Protein AF-A0A0J6T6I9-F1 (afdb_monomer_lite)

Structure (mmCIF, N/CA/C/O backbone):
data_AF-A0A0J6T6I9-F1
#
_entry.id   AF-A0A0J6T6I9-F1
#
loop_
_atom_site.group_PDB
_atom_site.id
_atom_site.type_symbol
_atom_site.label_atom_id
_atom_site.label_alt_id
_atom_site.label_comp_id
_atom_site.label_asym_id
_atom_site.label_entity_id
_atom_site.label_seq_id
_atom_site.pdbx_PDB_ins_code
_atom_site.Cartn_x
_atom_site.Cartn_y
_atom_site.Cartn_z
_atom_site.occupancy
_atom_site.B_iso_or_equiv
_atom_site.auth_seq_id
_atom_site.auth_comp_id
_atom_site.auth_asym_id
_atom_site.auth_atom_id
_atom_site.pdbx_PDB_model_num
ATOM 1 N N . MET A 1 1 ? -6.138 -12.580 2.656 1.00 71.88 1 MET A N 1
ATOM 2 C CA . MET A 1 1 ? -5.239 -11.755 1.823 1.00 71.88 1 MET A CA 1
ATOM 3 C C . MET A 1 1 ? -5.939 -10.487 1.369 1.00 71.88 1 MET A C 1
ATOM 5 O O . MET A 1 1 ? -7.051 -10.580 0.861 1.00 71.88 1 MET A O 1
ATOM 9 N N . MET A 1 2 ? -5.323 -9.320 1.578 1.00 85.38 2 MET A N 1
ATOM 10 C CA . MET A 1 2 ? -5.943 -8.001 1.372 1.00 85.38 2 MET A CA 1
ATOM 11 C C . MET A 1 2 ? -5.326 -7.277 0.167 1.00 85.38 2 MET A C 1
ATOM 13 O O . MET A 1 2 ? -4.119 -7.368 -0.055 1.00 85.38 2 MET A O 1
ATOM 17 N N . ARG A 1 3 ? -6.147 -6.572 -0.620 1.00 88.75 3 ARG A N 1
ATOM 18 C CA . ARG A 1 3 ? -5.692 -5.651 -1.675 1.00 88.75 3 ARG A CA 1
ATOM 19 C C . ARG A 1 3 ? -5.837 -4.221 -1.179 1.00 88.75 3 ARG A C 1
ATOM 21 O O . ARG A 1 3 ? -6.851 -3.912 -0.558 1.00 88.75 3 ARG A O 1
ATOM 28 N N . VAL A 1 4 ? -4.846 -3.382 -1.452 1.00 91.38 4 VAL A N 1
ATOM 29 C CA . VAL A 1 4 ? -4.818 -1.991 -0.992 1.00 91.38 4 VAL A CA 1
ATOM 30 C C . VAL A 1 4 ? -4.370 -1.093 -2.134 1.00 91.38 4 VAL A C 1
ATOM 32 O O . VAL A 1 4 ? -3.409 -1.420 -2.829 1.00 91.38 4 VAL A O 1
ATOM 35 N N . VAL A 1 5 ? -5.086 0.011 -2.328 1.00 94.31 5 VAL A N 1
ATOM 36 C CA . VAL A 1 5 ? -4.693 1.084 -3.246 1.00 94.31 5 VAL A CA 1
ATOM 37 C C . VAL A 1 5 ? -3.717 1.994 -2.508 1.00 94.31 5 VAL A C 1
ATOM 39 O O . VAL A 1 5 ? -4.007 2.408 -1.386 1.00 94.31 5 VAL A O 1
ATOM 42 N N . ILE A 1 6 ? -2.574 2.267 -3.125 1.00 95.56 6 ILE A N 1
ATOM 43 C CA . ILE A 1 6 ? -1.607 3.259 -2.663 1.00 95.56 6 ILE A CA 1
ATOM 44 C C . ILE A 1 6 ? -1.974 4.585 -3.313 1.00 95.56 6 ILE A C 1
ATOM 46 O O . ILE A 1 6 ? -2.105 4.645 -4.535 1.00 95.56 6 ILE A O 1
ATOM 50 N N . TYR A 1 7 ? -2.117 5.618 -2.496 1.00 96.88 7 TYR A N 1
ATOM 51 C CA . TYR A 1 7 ? -2.347 6.986 -2.940 1.00 96.88 7 TYR A CA 1
ATOM 52 C C . TYR A 1 7 ? -1.106 7.840 -2.702 1.00 96.88 7 TYR A C 1
ATOM 54 O O . TYR A 1 7 ? -0.326 7.570 -1.778 1.00 96.88 7 TYR A O 1
ATOM 62 N N . ASP A 1 8 ? -0.942 8.877 -3.509 1.00 96.56 8 ASP A N 1
ATOM 63 C CA . ASP A 1 8 ? -0.009 9.945 -3.190 1.00 96.56 8 ASP A CA 1
ATOM 64 C C . ASP A 1 8 ? -0.501 10.706 -1.948 1.00 96.56 8 ASP A C 1
ATOM 66 O O . ASP A 1 8 ? -1.703 10.872 -1.722 1.00 96.56 8 ASP A O 1
ATOM 70 N N . ALA A 1 9 ? 0.424 11.081 -1.069 1.00 96.62 9 ALA A N 1
ATOM 71 C CA . ALA A 1 9 ? 0.097 11.732 0.192 1.00 96.62 9 ALA A CA 1
ATOM 72 C C . ALA A 1 9 ? -0.236 13.228 0.049 1.00 96.62 9 ALA A C 1
ATOM 74 O O . ALA A 1 9 ? -0.756 13.801 1.009 1.00 96.62 9 ALA A O 1
ATOM 75 N N . GLU A 1 10 ? 0.097 13.864 -1.077 1.00 95.31 10 GLU A N 1
ATOM 76 C CA . GLU A 1 10 ? -0.096 15.297 -1.310 1.00 95.31 10 GLU A CA 1
ATOM 77 C C . GLU A 1 10 ? -1.424 15.593 -2.014 1.00 95.31 10 GLU A C 1
ATOM 79 O O . GLU A 1 10 ? -2.193 16.427 -1.530 1.00 95.31 10 GLU A O 1
ATOM 84 N N . ASP A 1 11 ? -1.725 14.892 -3.109 1.00 95.81 11 ASP A N 1
ATOM 85 C CA . ASP A 1 11 ? -2.909 15.144 -3.947 1.00 95.81 11 ASP A CA 1
ATOM 86 C C . ASP A 1 11 ? -3.978 14.037 -3.891 1.00 95.81 11 ASP A C 1
ATOM 88 O O . ASP A 1 11 ? -5.086 14.219 -4.400 1.00 95.81 11 ASP A O 1
ATOM 92 N N . MET A 1 12 ? -3.692 12.926 -3.198 1.00 95.31 12 MET A N 1
ATOM 93 C CA . MET A 1 12 ? -4.564 11.752 -3.091 1.00 95.31 12 MET A CA 1
ATOM 94 C C . MET A 1 12 ? -4.856 11.068 -4.436 1.00 95.31 12 MET A C 1
ATOM 96 O O . MET A 1 12 ? -5.840 10.325 -4.546 1.00 95.31 12 MET A O 1
ATOM 100 N N . GLU A 1 13 ? -4.009 11.259 -5.449 1.00 94.06 13 GLU A N 1
ATOM 101 C CA . GLU A 1 13 ? -4.107 10.510 -6.694 1.00 94.06 13 GLU A CA 1
ATOM 102 C C . GLU A 1 13 ? -3.740 9.028 -6.476 1.00 94.06 13 GLU A C 1
ATOM 104 O O . GLU A 1 13 ? -2.813 8.696 -5.728 1.00 94.06 13 GLU A O 1
ATOM 109 N N . PRO A 1 14 ? -4.480 8.081 -7.085 1.00 94.06 14 PRO A N 1
ATOM 110 C CA . PRO A 1 14 ? -4.176 6.662 -6.964 1.00 94.06 14 PRO A CA 1
ATOM 111 C C . PRO A 1 14 ? -2.931 6.298 -7.786 1.00 94.06 14 PRO A C 1
ATOM 113 O O . PRO A 1 14 ? -2.913 6.448 -9.004 1.00 94.06 14 PRO A O 1
ATOM 116 N N . ILE A 1 15 ? -1.926 5.722 -7.129 1.00 92.88 15 ILE A N 1
ATOM 117 C CA . ILE A 1 15 ? -0.647 5.345 -7.747 1.00 92.88 15 ILE A CA 1
ATOM 118 C C . ILE A 1 15 ? -0.703 3.913 -8.284 1.00 92.88 15 ILE A C 1
ATOM 120 O O . ILE A 1 15 ? -0.477 3.650 -9.462 1.00 92.88 15 ILE A O 1
ATOM 124 N N . THR A 1 16 ? -0.971 2.944 -7.405 1.00 91.31 16 THR A N 1
ATOM 125 C CA . THR A 1 16 ? -0.985 1.518 -7.761 1.00 91.31 16 THR A CA 1
ATOM 126 C C . THR A 1 16 ? -1.762 0.698 -6.738 1.00 91.31 16 THR A C 1
ATOM 128 O O . THR A 1 16 ? -2.167 1.190 -5.686 1.00 91.31 16 THR A O 1
ATOM 131 N N . VAL A 1 17 ? -1.975 -0.582 -7.032 1.00 91.44 17 VAL A N 1
ATOM 132 C CA . VAL A 1 17 ? -2.632 -1.529 -6.130 1.00 91.44 17 VAL A CA 1
ATOM 133 C C . VAL A 1 17 ? -1.666 -2.637 -5.767 1.00 91.44 17 VAL A C 1
ATOM 135 O O . VAL A 1 17 ? -1.093 -3.286 -6.641 1.00 91.44 17 VAL A O 1
ATOM 138 N N . ILE A 1 18 ? -1.536 -2.906 -4.471 1.00 91.31 18 ILE A N 1
ATOM 139 C CA . ILE A 1 18 ? -0.689 -3.979 -3.955 1.00 91.31 18 ILE A CA 1
ATOM 140 C C . ILE A 1 18 ? -1.504 -5.076 -3.281 1.00 91.31 18 ILE A C 1
ATOM 142 O O . ILE A 1 18 ? -2.603 -4.864 -2.760 1.00 91.31 18 ILE A O 1
ATOM 146 N N . ARG A 1 19 ? -0.930 -6.281 -3.268 1.00 89.88 19 ARG A N 1
ATOM 147 C CA . ARG A 1 19 ? -1.383 -7.382 -2.414 1.00 89.88 19 ARG A CA 1
ATOM 148 C C . ARG A 1 19 ? -0.578 -7.348 -1.128 1.00 89.88 19 ARG A C 1
ATOM 150 O O . ARG A 1 19 ? 0.633 -7.530 -1.180 1.00 89.88 19 ARG A O 1
ATOM 157 N N . LEU A 1 20 ? -1.249 -7.219 0.009 1.00 89.06 20 LEU A N 1
ATOM 158 C CA . LEU A 1 20 ? -0.611 -7.435 1.299 1.00 89.06 20 LEU A CA 1
ATOM 159 C C . LEU A 1 20 ? -0.651 -8.928 1.654 1.00 89.06 20 LEU A C 1
ATOM 161 O O . LEU A 1 20 ? -1.742 -9.517 1.681 1.00 89.06 20 LEU A O 1
ATOM 165 N N . PRO A 1 21 ? 0.514 -9.552 1.904 1.00 86.12 21 PRO A N 1
ATOM 166 C CA . PRO A 1 21 ? 0.594 -10.901 2.450 1.00 86.12 21 PRO A CA 1
ATOM 167 C C . PRO A 1 21 ? -0.172 -11.060 3.767 1.00 86.12 21 PRO A C 1
ATOM 169 O O . PRO A 1 21 ? -0.248 -10.129 4.562 1.00 86.12 21 PRO A O 1
ATOM 172 N N . ASP A 1 22 ? -0.680 -12.262 4.048 1.00 87.81 22 ASP A N 1
ATOM 173 C CA . ASP A 1 22 ? -1.457 -12.520 5.273 1.00 87.81 22 ASP A CA 1
ATOM 174 C C . ASP A 1 22 ? -0.646 -12.319 6.560 1.00 87.81 22 ASP A C 1
ATOM 176 O O . ASP A 1 22 ? -1.190 -11.858 7.562 1.00 87.81 22 ASP A O 1
ATOM 180 N N . HIS A 1 23 ? 0.668 -12.558 6.521 1.00 86.25 23 HIS A N 1
ATOM 181 C CA . HIS A 1 23 ? 1.554 -12.282 7.655 1.00 86.25 23 HIS A CA 1
ATOM 182 C C . HIS A 1 23 ? 1.649 -10.783 7.992 1.00 86.25 23 HIS A C 1
ATOM 184 O O . HIS A 1 23 ? 2.022 -10.434 9.107 1.00 86.25 23 HIS A O 1
ATOM 190 N N . MET A 1 24 ? 1.277 -9.882 7.069 1.00 90.00 24 MET A N 1
ATOM 191 C CA . MET A 1 24 ? 1.257 -8.441 7.339 1.00 90.00 24 MET A CA 1
ATOM 192 C C . MET A 1 24 ? 0.096 -8.022 8.240 1.00 90.00 24 MET A C 1
ATOM 194 O O . MET A 1 24 ? 0.115 -6.922 8.787 1.00 90.00 24 MET A O 1
ATOM 198 N N . ARG A 1 25 ? -0.901 -8.893 8.434 1.00 91.12 25 ARG A N 1
ATOM 199 C CA . ARG A 1 25 ? -2.065 -8.587 9.265 1.00 91.12 25 ARG A CA 1
ATOM 200 C C . ARG A 1 25 ? -1.681 -8.269 10.709 1.00 91.12 25 ARG A C 1
ATOM 202 O O . ARG A 1 25 ? -2.191 -7.296 11.244 1.00 91.12 25 ARG A O 1
ATOM 209 N N . GLY A 1 26 ? -0.733 -9.007 11.289 1.00 92.38 26 GLY A N 1
ATOM 210 C CA . GLY A 1 26 ? -0.275 -8.751 12.659 1.00 92.38 26 GLY A CA 1
ATOM 211 C C . GLY A 1 26 ? 0.291 -7.340 12.840 1.00 92.38 26 GLY A C 1
ATOM 212 O O . GLY A 1 26 ? 0.003 -6.685 13.833 1.00 92.38 26 GLY A O 1
ATOM 213 N N . TYR A 1 27 ? 1.008 -6.826 11.838 1.00 93.44 27 TYR A N 1
ATOM 214 C CA . TYR A 1 27 ? 1.530 -5.459 11.867 1.00 93.44 27 TYR A CA 1
ATOM 215 C C . TYR A 1 27 ? 0.427 -4.404 11.776 1.00 93.44 27 TYR A C 1
ATOM 217 O O . TYR A 1 27 ? 0.512 -3.367 12.426 1.00 93.44 27 TYR A O 1
ATOM 225 N N . LEU A 1 28 ? -0.617 -4.663 10.988 1.00 94.44 28 LEU A N 1
ATOM 226 C CA . LEU A 1 28 ? -1.783 -3.785 10.909 1.00 94.44 28 LEU A CA 1
ATOM 227 C C . LEU A 1 28 ? -2.588 -3.799 12.215 1.00 94.44 28 LEU A C 1
ATOM 229 O O . LEU A 1 28 ? -3.045 -2.748 12.656 1.00 94.44 28 LEU A O 1
ATOM 233 N N . ASP A 1 29 ? -2.714 -4.958 12.861 1.00 94.25 29 ASP A N 1
ATOM 234 C CA . ASP A 1 29 ? -3.355 -5.081 14.172 1.00 94.25 29 ASP A CA 1
ATOM 235 C C . ASP A 1 29 ? -2.546 -4.332 15.251 1.00 94.25 29 ASP A C 1
ATOM 237 O O . ASP A 1 29 ? -3.110 -3.575 16.036 1.00 94.25 29 ASP A O 1
ATOM 241 N N . GLU A 1 30 ? -1.211 -4.422 15.231 1.00 95.19 30 GLU A N 1
ATOM 242 C CA . GLU A 1 30 ? -0.339 -3.612 16.098 1.00 95.19 30 GLU A CA 1
ATOM 243 C C . GLU A 1 30 ? -0.518 -2.100 15.888 1.00 95.19 30 GLU A C 1
ATOM 245 O O . GLU A 1 30 ? -0.473 -1.343 16.860 1.00 95.19 30 GLU A O 1
ATOM 250 N N . ILE A 1 31 ? -0.731 -1.655 14.644 1.00 95.25 31 ILE A N 1
ATOM 251 C CA . ILE A 1 31 ? -1.039 -0.250 14.330 1.00 95.25 31 ILE A CA 1
ATOM 252 C C . ILE A 1 31 ? -2.415 0.134 14.888 1.00 95.25 31 ILE A C 1
ATOM 254 O O . ILE A 1 31 ? -2.556 1.202 15.483 1.00 95.25 31 ILE A O 1
ATOM 258 N N . LEU A 1 32 ? -3.429 -0.727 14.738 1.00 93.69 32 LEU A N 1
ATOM 259 C CA . LEU A 1 32 ? -4.773 -0.485 15.283 1.00 93.69 32 LEU A CA 1
ATOM 260 C C . LEU A 1 32 ? -4.775 -0.352 16.804 1.00 93.69 32 LEU A C 1
ATOM 262 O O . LEU A 1 32 ? -5.509 0.486 17.334 1.00 93.69 32 LEU A O 1
ATOM 266 N N . ASP A 1 33 ? -3.963 -1.167 17.473 1.00 93.56 33 ASP A N 1
ATOM 267 C CA . ASP A 1 33 ? -3.806 -1.188 18.927 1.00 93.56 33 ASP A CA 1
ATOM 268 C C . ASP A 1 33 ? -2.899 -0.058 19.446 1.00 93.56 33 ASP A C 1
ATOM 270 O O . ASP A 1 33 ? -2.741 0.097 20.657 1.00 93.56 33 ASP A O 1
ATOM 274 N N . GLY A 1 34 ? -2.257 0.710 18.557 1.00 93.25 34 GLY A N 1
ATOM 275 C CA . GLY A 1 34 ? -1.296 1.754 18.922 1.00 93.25 34 GLY A CA 1
ATOM 276 C C . GLY A 1 34 ? 0.042 1.226 19.457 1.00 93.25 34 GLY A C 1
ATOM 277 O O . GLY A 1 34 ? 0.814 1.984 20.039 1.00 93.25 34 GLY A O 1
ATOM 278 N N . ARG A 1 35 ? 0.341 -0.064 19.261 1.00 95.62 35 ARG A N 1
ATOM 279 C CA . ARG A 1 35 ? 1.610 -0.704 19.660 1.00 95.62 35 ARG A CA 1
ATOM 280 C C . ARG A 1 35 ? 2.748 -0.436 18.673 1.00 95.62 35 ARG A C 1
ATOM 282 O O . ARG A 1 35 ? 3.912 -0.646 19.004 1.00 95.62 35 ARG A O 1
ATOM 289 N N . ARG A 1 36 ? 2.415 0.023 17.466 1.00 94.94 36 ARG A N 1
ATOM 290 C CA . ARG A 1 36 ? 3.344 0.332 16.377 1.00 94.94 36 ARG A CA 1
ATOM 291 C C . ARG A 1 36 ? 2.912 1.621 15.672 1.00 94.94 36 ARG A C 1
ATOM 293 O O . ARG A 1 36 ? 1.723 1.912 15.581 1.00 94.94 36 ARG A O 1
ATOM 300 N N . GLY A 1 37 ? 3.877 2.384 15.155 1.00 95.62 37 GLY A N 1
ATOM 301 C CA . GLY A 1 37 ? 3.599 3.544 14.301 1.00 95.62 37 GLY A CA 1
ATOM 302 C C . GLY A 1 37 ? 2.964 3.153 12.955 1.00 95.62 37 GLY A C 1
ATOM 303 O O . GLY A 1 37 ? 3.142 2.026 12.503 1.00 95.62 37 GLY A O 1
ATOM 304 N N . PRO A 1 38 ? 2.265 4.068 12.265 1.00 96.12 38 PRO A N 1
ATOM 305 C CA . PRO A 1 38 ? 1.475 3.744 11.071 1.00 96.12 38 PRO A CA 1
ATOM 306 C C . PRO A 1 38 ? 2.313 3.424 9.823 1.00 96.12 38 PRO A C 1
ATOM 308 O O . PRO A 1 38 ? 1.760 3.097 8.778 1.00 96.12 38 PRO A O 1
ATOM 311 N N . GLU A 1 39 ? 3.636 3.557 9.885 1.00 96.69 39 GLU A N 1
ATOM 312 C CA . GLU A 1 39 ? 4.523 3.402 8.734 1.00 96.69 39 GLU A CA 1
ATOM 313 C C . GLU A 1 39 ? 5.056 1.966 8.621 1.00 96.69 39 GLU A C 1
ATOM 315 O O . GLU A 1 39 ? 5.563 1.387 9.586 1.00 96.69 39 GLU A O 1
ATOM 320 N N . ILE A 1 40 ? 4.986 1.399 7.416 1.00 94.81 40 ILE A N 1
ATOM 321 C CA . ILE A 1 40 ? 5.580 0.108 7.061 1.00 94.81 40 ILE A CA 1
ATOM 322 C C . ILE A 1 40 ? 6.479 0.309 5.840 1.00 94.81 40 ILE A C 1
ATOM 324 O O . ILE A 1 40 ? 6.080 0.901 4.837 1.00 94.81 40 ILE A O 1
ATOM 328 N N . THR A 1 41 ? 7.703 -0.204 5.927 1.00 93.50 41 THR A N 1
ATOM 329 C CA . THR A 1 41 ? 8.697 -0.133 4.854 1.00 93.50 41 THR A CA 1
ATOM 330 C C . THR A 1 41 ? 8.697 -1.432 4.059 1.00 93.50 41 THR A C 1
ATOM 332 O O . THR A 1 41 ? 8.838 -2.510 4.635 1.00 93.50 41 THR A O 1
ATOM 335 N N . PHE A 1 42 ? 8.576 -1.327 2.739 1.00 91.00 42 PHE A N 1
ATOM 336 C CA . PHE A 1 42 ? 8.599 -2.455 1.815 1.00 91.00 42 PHE A CA 1
ATOM 337 C C . PHE A 1 42 ? 9.860 -2.402 0.954 1.00 91.00 42 PHE A C 1
ATOM 339 O O . PHE A 1 42 ? 10.188 -1.330 0.440 1.00 91.00 42 PHE A O 1
ATOM 346 N N . PRO A 1 43 ? 10.561 -3.529 0.755 1.00 89.81 43 PRO A N 1
ATOM 347 C CA . PRO A 1 43 ? 11.620 -3.595 -0.239 1.00 89.81 43 PRO A CA 1
ATOM 348 C C . PRO A 1 43 ? 11.018 -3.522 -1.645 1.00 89.81 43 PRO A C 1
ATOM 350 O O . PRO A 1 43 ? 9.980 -4.133 -1.917 1.00 89.81 43 PRO A O 1
ATOM 353 N N . VAL A 1 44 ? 11.692 -2.809 -2.540 1.00 87.62 44 VAL A N 1
ATOM 354 C CA . VAL A 1 44 ? 11.384 -2.796 -3.971 1.00 87.62 44 VAL A CA 1
ATOM 355 C C . VAL A 1 44 ? 12.584 -3.294 -4.761 1.00 87.62 44 VAL A C 1
ATOM 357 O O . VAL A 1 44 ? 13.728 -3.208 -4.312 1.00 87.62 44 VAL A O 1
ATOM 360 N N . GLN A 1 45 ? 12.314 -3.849 -5.937 1.00 77.56 45 GLN A N 1
ATOM 361 C CA . GLN A 1 45 ? 13.352 -4.367 -6.814 1.00 77.56 45 GLN A CA 1
ATOM 362 C C . GLN A 1 45 ? 13.559 -3.397 -7.973 1.00 77.56 45 GLN A C 1
ATOM 364 O O . GLN A 1 45 ? 12.617 -3.095 -8.704 1.00 77.56 45 GLN A O 1
ATOM 369 N N . ASP A 1 46 ? 14.792 -2.925 -8.139 1.00 78.38 46 ASP A N 1
ATOM 370 C CA . ASP A 1 46 ? 15.146 -2.090 -9.282 1.00 78.38 46 ASP A CA 1
ATOM 371 C C . ASP A 1 46 ? 15.128 -2.916 -10.585 1.00 78.38 46 ASP A C 1
ATOM 373 O O . ASP A 1 46 ? 15.470 -4.106 -10.573 1.00 78.38 46 ASP A O 1
ATOM 377 N N . PRO A 1 47 ? 14.753 -2.309 -11.728 1.00 73.25 47 PRO A N 1
ATOM 378 C CA . PRO A 1 47 ? 14.854 -2.966 -13.023 1.00 73.25 47 PRO A CA 1
ATOM 379 C C . PRO A 1 47 ? 16.303 -3.345 -13.331 1.00 73.25 47 PRO A C 1
ATOM 381 O O . PRO A 1 47 ? 17.204 -2.508 -13.235 1.00 73.25 47 PRO A O 1
ATOM 384 N N . LEU A 1 48 ? 16.511 -4.589 -13.762 1.00 71.31 48 LEU A N 1
ATOM 385 C CA . LEU A 1 48 ? 17.814 -5.061 -14.224 1.00 71.31 48 LEU A CA 1
ATOM 386 C C . LEU A 1 48 ? 18.233 -4.285 -15.479 1.00 71.31 48 LEU A C 1
ATOM 388 O O . LEU A 1 48 ? 17.465 -4.168 -16.438 1.00 71.31 48 LEU A O 1
ATOM 392 N N . ARG A 1 49 ? 19.458 -3.763 -15.494 1.00 71.50 49 ARG A N 1
ATOM 393 C CA . ARG A 1 49 ? 20.054 -3.072 -16.643 1.00 71.50 49 ARG A CA 1
ATOM 394 C C . ARG A 1 49 ? 21.028 -4.014 -17.346 1.00 71.50 49 ARG A C 1
ATOM 396 O O . ARG A 1 49 ? 21.719 -4.792 -16.705 1.00 71.50 49 ARG A O 1
ATOM 403 N N . ALA A 1 50 ? 21.162 -3.904 -18.670 1.00 67.31 50 ALA A N 1
ATOM 404 C CA . ALA A 1 50 ? 22.078 -4.753 -19.450 1.00 67.31 50 ALA A CA 1
ATOM 405 C C . ALA A 1 50 ? 23.538 -4.699 -18.949 1.00 67.31 50 ALA A C 1
ATOM 407 O O . ALA A 1 50 ? 24.248 -5.699 -18.976 1.00 67.31 50 ALA A O 1
ATOM 408 N N . ARG A 1 51 ? 23.965 -3.541 -18.426 1.00 65.19 51 ARG A N 1
ATOM 409 C CA . ARG A 1 51 ? 25.286 -3.354 -17.801 1.00 65.19 51 ARG A CA 1
ATOM 410 C C . ARG A 1 51 ? 25.509 -4.224 -16.559 1.00 65.19 51 ARG A C 1
ATOM 412 O O . ARG A 1 51 ? 26.654 -4.528 -16.250 1.00 65.19 51 ARG A O 1
ATOM 419 N N . ASP A 1 52 ? 24.439 -4.638 -15.884 1.00 63.19 52 ASP A N 1
ATOM 420 C CA . ASP A 1 52 ? 24.510 -5.465 -14.677 1.00 63.19 52 ASP A CA 1
ATOM 421 C C . ASP A 1 52 ? 24.938 -6.907 -15.016 1.00 63.19 52 ASP A C 1
ATOM 423 O O . ASP A 1 52 ? 25.368 -7.643 -14.137 1.00 63.19 52 ASP A O 1
ATOM 427 N N . PHE A 1 53 ? 24.879 -7.292 -16.299 1.00 60.69 53 PHE A N 1
ATOM 428 C CA . PHE A 1 53 ? 25.347 -8.583 -16.814 1.00 60.69 53 PHE A CA 1
ATOM 429 C C . PHE A 1 53 ? 26.746 -8.527 -17.450 1.00 60.69 53 PHE A C 1
ATOM 431 O O . PHE A 1 53 ? 27.305 -9.572 -17.770 1.00 60.69 53 PHE A O 1
ATOM 438 N N . LEU A 1 54 ? 27.292 -7.327 -17.682 1.00 59.41 54 LEU A N 1
ATOM 439 C CA . LEU A 1 54 ? 28.573 -7.117 -18.378 1.00 59.41 54 LEU A CA 1
ATOM 440 C C . LEU A 1 54 ? 29.726 -6.757 -17.436 1.00 59.41 54 LEU A C 1
ATOM 442 O O . LEU A 1 54 ? 30.882 -6.784 -17.851 1.00 59.41 54 LEU A O 1
ATOM 446 N N . ALA A 1 55 ? 29.429 -6.388 -16.192 1.00 57.00 55 ALA A N 1
ATOM 447 C CA . ALA A 1 55 ? 30.451 -6.132 -15.192 1.00 57.00 55 ALA A CA 1
ATOM 448 C C . ALA A 1 55 ? 30.913 -7.458 -14.574 1.00 57.00 55 ALA A C 1
ATOM 450 O O . ALA A 1 55 ? 30.075 -8.245 -14.138 1.00 57.00 55 ALA A O 1
ATOM 451 N N . ASP A 1 56 ? 32.230 -7.679 -14.483 1.00 54.72 56 ASP A N 1
ATOM 452 C CA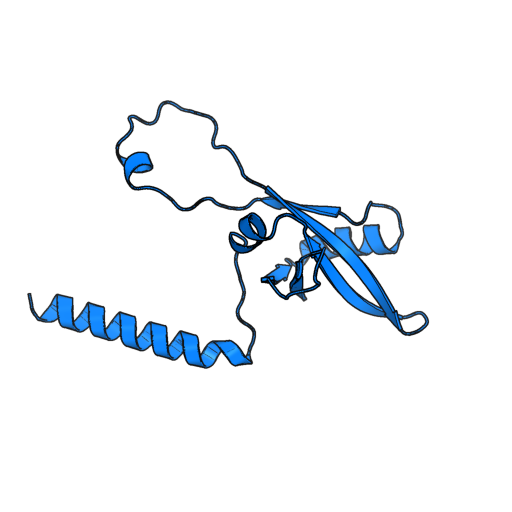 . ASP A 1 56 ? 32.800 -8.619 -13.513 1.00 54.72 56 ASP A CA 1
ATOM 453 C C . ASP A 1 56 ? 32.241 -8.221 -12.147 1.00 54.72 56 ASP A C 1
ATOM 455 O O . ASP A 1 56 ? 32.593 -7.169 -11.602 1.00 54.72 56 ASP A O 1
ATOM 459 N N . VAL A 1 57 ? 31.282 -9.006 -11.650 1.00 57.16 57 VAL A N 1
ATOM 460 C CA . VAL A 1 57 ? 30.510 -8.695 -10.447 1.00 57.16 57 VAL A CA 1
ATOM 461 C C . VAL A 1 57 ? 31.418 -8.905 -9.239 1.00 57.16 57 VAL A C 1
ATOM 463 O O . VAL A 1 57 ? 31.326 -9.888 -8.509 1.00 57.16 57 VAL A O 1
ATOM 466 N N . SER A 1 58 ? 32.325 -7.952 -9.024 1.00 54.31 58 SER A N 1
ATOM 467 C CA . SER A 1 58 ? 32.831 -7.639 -7.697 1.00 54.31 58 SER A CA 1
ATOM 468 C C . SER A 1 58 ? 31.611 -7.507 -6.796 1.00 54.31 58 SER A C 1
ATOM 470 O O . SER A 1 58 ? 30.626 -6.876 -7.183 1.00 54.31 58 SER A O 1
ATOM 472 N N . SER A 1 59 ? 31.656 -8.166 -5.642 1.00 58.12 59 SER A N 1
ATOM 473 C CA . SER A 1 59 ? 30.592 -8.329 -4.650 1.00 58.12 59 SER A CA 1
ATOM 474 C C . SER A 1 59 ? 30.160 -7.000 -4.015 1.00 58.12 59 SER A C 1
ATOM 476 O O . SER A 1 59 ? 30.242 -6.815 -2.800 1.00 58.12 59 SER A O 1
ATOM 478 N N . ALA A 1 60 ? 29.748 -6.038 -4.834 1.00 57.91 60 ALA A N 1
ATOM 479 C CA . ALA A 1 60 ? 29.201 -4.780 -4.391 1.00 57.91 60 ALA A CA 1
ATOM 480 C C . ALA A 1 60 ? 27.865 -5.076 -3.698 1.00 57.91 60 ALA A C 1
ATOM 482 O O . ALA A 1 60 ? 27.052 -5.843 -4.228 1.00 57.91 60 ALA A O 1
ATOM 483 N N . PRO A 1 61 ? 27.629 -4.514 -2.503 1.00 58.66 61 PRO A N 1
ATOM 484 C CA . PRO A 1 61 ? 26.385 -4.733 -1.791 1.00 58.66 61 PRO A CA 1
ATOM 485 C C . PRO A 1 61 ? 25.216 -4.275 -2.664 1.00 58.66 61 PRO A C 1
ATOM 487 O O . PRO A 1 61 ? 25.178 -3.131 -3.122 1.00 58.66 61 PRO A O 1
ATOM 490 N N . VAL A 1 62 ? 24.265 -5.183 -2.893 1.00 61.97 62 VAL A N 1
ATOM 491 C CA . VAL A 1 62 ? 23.007 -4.873 -3.572 1.00 61.97 62 VAL A CA 1
ATOM 492 C C . VAL A 1 62 ? 22.311 -3.785 -2.759 1.00 61.97 62 VAL A C 1
ATOM 494 O O . VAL A 1 62 ? 21.898 -4.021 -1.622 1.00 61.97 62 VAL A O 1
ATOM 497 N N . GLN A 1 63 ? 22.209 -2.580 -3.316 1.00 66.88 63 GLN A N 1
ATOM 498 C CA . GLN A 1 63 ? 21.441 -1.509 -2.695 1.00 66.88 63 GLN A CA 1
ATOM 499 C C . GLN A 1 63 ? 19.956 -1.871 -2.794 1.00 66.88 63 GLN A C 1
ATOM 501 O O . GLN A 1 63 ? 19.337 -1.750 -3.847 1.00 66.88 63 GLN A O 1
ATOM 506 N N . LEU A 1 64 ? 19.395 -2.368 -1.691 1.00 73.69 64 LEU A N 1
ATOM 507 C CA . LEU A 1 64 ? 17.964 -2.612 -1.556 1.00 73.69 64 LEU A CA 1
ATOM 508 C C . LEU A 1 64 ? 17.251 -1.271 -1.415 1.00 73.69 64 LEU A C 1
ATOM 510 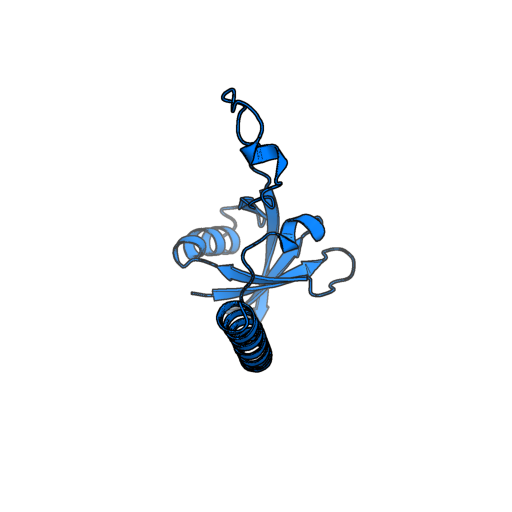O O . LEU A 1 64 ? 17.299 -0.633 -0.361 1.00 73.69 64 LEU A O 1
ATOM 514 N N . ARG A 1 65 ? 16.586 -0.849 -2.488 1.00 87.44 65 ARG A N 1
ATOM 515 C CA . ARG A 1 65 ? 15.674 0.287 -2.438 1.00 87.44 65 ARG A CA 1
ATOM 516 C C . ARG A 1 65 ? 14.425 -0.112 -1.659 1.00 87.44 65 ARG A C 1
ATOM 518 O O . ARG A 1 65 ? 13.968 -1.255 -1.710 1.00 87.44 65 ARG A O 1
ATOM 525 N N . VAL A 1 66 ? 13.884 0.835 -0.907 1.00 92.12 66 VAL A N 1
ATOM 526 C CA . VAL A 1 66 ? 12.694 0.626 -0.087 1.00 92.12 66 VAL A CA 1
ATOM 527 C C . VAL A 1 66 ? 11.706 1.754 -0.309 1.00 92.12 66 VAL A C 1
ATOM 529 O O . VAL A 1 66 ? 12.110 2.891 -0.526 1.00 92.12 66 VAL A O 1
ATOM 532 N N . VAL A 1 67 ? 10.421 1.446 -0.194 1.00 94.62 67 VAL A N 1
ATOM 533 C CA . VAL A 1 67 ? 9.348 2.438 -0.154 1.00 94.62 67 VAL A CA 1
ATOM 534 C C . VAL A 1 67 ? 8.669 2.394 1.201 1.00 94.62 67 VAL A C 1
ATOM 536 O O . VAL A 1 67 ? 8.413 1.325 1.762 1.00 94.62 67 VAL A O 1
ATOM 539 N N . ARG A 1 68 ? 8.373 3.571 1.741 1.00 96.69 68 ARG A N 1
ATOM 540 C CA . ARG A 1 68 ? 7.631 3.711 2.987 1.00 96.69 68 ARG A CA 1
ATOM 541 C C . ARG A 1 68 ? 6.167 3.985 2.681 1.00 96.69 68 ARG A C 1
ATOM 543 O O . ARG A 1 68 ? 5.848 4.957 1.999 1.00 96.69 68 ARG A O 1
ATOM 550 N N . LEU A 1 69 ? 5.294 3.142 3.217 1.00 97.12 69 LEU A N 1
ATOM 551 C CA . LEU A 1 69 ? 3.849 3.286 3.110 1.00 97.12 69 LEU A CA 1
ATOM 552 C C . LEU A 1 69 ? 3.267 3.585 4.490 1.00 97.12 69 LEU A C 1
ATOM 554 O O . LEU A 1 69 ? 3.601 2.914 5.468 1.00 97.12 69 LEU A O 1
ATOM 558 N N . LYS A 1 70 ? 2.393 4.583 4.572 1.00 97.81 70 LYS A N 1
ATOM 559 C CA . LYS A 1 70 ? 1.658 4.930 5.787 1.00 97.81 70 LYS A CA 1
ATOM 560 C C . LYS A 1 70 ? 0.269 4.305 5.724 1.00 97.81 70 LYS A C 1
ATOM 562 O O . LYS A 1 70 ? -0.439 4.498 4.743 1.00 97.81 70 LYS A O 1
ATOM 567 N N . PHE A 1 71 ? -0.116 3.581 6.769 1.00 97.38 71 PHE A N 1
ATOM 568 C CA . PHE A 1 71 ? -1.413 2.928 6.908 1.00 97.38 71 PHE A CA 1
ATOM 569 C C . PHE A 1 71 ? -2.246 3.620 7.979 1.00 97.38 71 PHE A C 1
ATOM 571 O O . PHE A 1 71 ? -1.913 3.588 9.163 1.00 97.38 71 PHE A O 1
ATOM 578 N N . GLU A 1 72 ? -3.363 4.208 7.567 1.00 96.00 72 GLU A N 1
ATOM 579 C CA . GLU A 1 72 ? -4.301 4.884 8.457 1.00 96.00 72 GLU A CA 1
ATOM 580 C C . GLU A 1 72 ? -5.653 4.162 8.462 1.00 96.00 72 GLU A C 1
ATOM 582 O O . GLU A 1 72 ? -6.230 3.906 7.400 1.00 96.00 72 GLU A O 1
ATOM 587 N N . PRO A 1 73 ? -6.185 3.794 9.640 1.00 94.88 73 PRO A N 1
ATOM 588 C CA . PRO A 1 73 ? -7.448 3.083 9.715 1.00 94.88 73 PRO A CA 1
ATOM 589 C C . PRO A 1 73 ? -8.619 4.049 9.533 1.00 94.88 73 PRO A C 1
ATOM 591 O O . PRO A 1 73 ? -8.864 4.923 10.365 1.00 94.88 73 PRO A O 1
ATOM 594 N N . ILE A 1 74 ? -9.414 3.838 8.489 1.00 94.31 74 ILE A N 1
ATOM 595 C CA . ILE A 1 74 ? -10.688 4.531 8.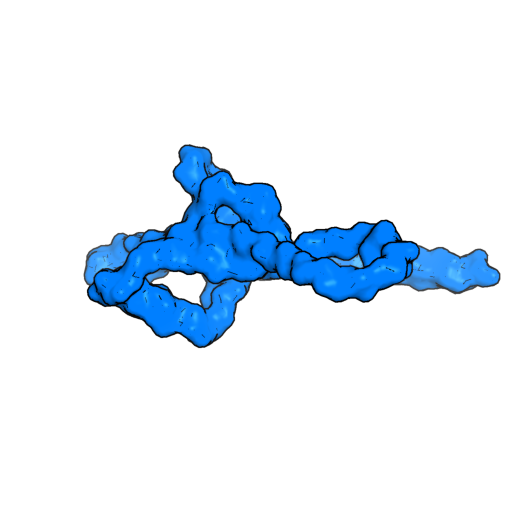305 1.00 94.31 74 ILE A CA 1
ATOM 596 C C . ILE A 1 74 ? -11.764 3.742 9.044 1.00 94.31 74 ILE A C 1
ATOM 598 O O . ILE A 1 74 ? -11.988 2.561 8.768 1.00 94.31 74 ILE A O 1
ATOM 602 N N . ARG A 1 75 ? -12.437 4.381 10.004 1.00 93.25 75 ARG A N 1
ATOM 603 C CA . ARG A 1 75 ? -13.443 3.739 10.862 1.00 93.25 75 ARG A CA 1
ATOM 604 C C . ARG A 1 75 ? -14.862 4.162 10.493 1.00 93.25 75 ARG A C 1
ATOM 606 O O . ARG A 1 75 ? -15.110 5.312 10.148 1.00 93.25 75 ARG A O 1
ATOM 613 N N . LYS A 1 76 ? -15.808 3.231 10.635 1.00 92.69 76 LYS A N 1
ATOM 614 C CA . LYS A 1 76 ? -17.253 3.497 10.606 1.00 92.69 76 LYS A CA 1
ATOM 615 C C . LYS A 1 76 ? -17.840 3.088 11.955 1.00 92.69 76 LYS A C 1
ATOM 617 O O . LYS A 1 76 ? -18.020 1.904 12.242 1.00 92.69 76 LYS A O 1
ATOM 622 N N . GLY A 1 77 ? -18.098 4.074 12.813 1.00 92.06 77 GLY A N 1
ATOM 623 C CA . GLY A 1 77 ? -18.434 3.827 14.215 1.00 92.06 77 GLY A CA 1
ATOM 624 C C . GLY A 1 77 ? -17.272 3.148 14.946 1.00 92.06 77 GLY A C 1
ATOM 625 O O . GLY A 1 77 ? -16.144 3.634 14.910 1.00 92.06 77 GLY A O 1
ATOM 626 N N . ARG A 1 78 ? -17.536 2.005 15.593 1.00 89.19 78 ARG A N 1
ATOM 627 C CA . ARG A 1 78 ? -16.498 1.203 16.272 1.00 89.19 78 ARG A CA 1
ATOM 628 C C . ARG A 1 78 ? -15.765 0.223 15.347 1.00 89.19 78 ARG A C 1
ATOM 630 O O . ARG A 1 78 ? -14.782 -0.370 15.773 1.00 89.19 78 ARG A O 1
ATOM 637 N N . GLY A 1 79 ? -16.236 0.037 14.113 1.00 90.44 79 GLY A N 1
ATOM 638 C CA . GLY A 1 79 ? -15.653 -0.907 13.160 1.00 90.44 79 GLY A CA 1
ATOM 639 C C . GLY A 1 79 ? -14.584 -0.274 12.271 1.00 90.44 79 GLY A C 1
ATOM 640 O O . GLY A 1 79 ? -14.688 0.897 11.899 1.00 90.44 79 GLY A O 1
ATOM 641 N N . LEU A 1 80 ? -13.584 -1.068 11.887 1.00 91.94 80 LEU A N 1
ATOM 642 C CA . LEU A 1 80 ? -12.669 -0.729 10.798 1.00 91.94 80 LEU A CA 1
ATOM 643 C C . LEU A 1 80 ? -13.408 -0.883 9.462 1.00 91.94 80 LEU A C 1
ATOM 645 O O . LEU A 1 80 ? -13.899 -1.968 9.157 1.00 91.94 80 LEU A O 1
ATOM 649 N N . LEU A 1 81 ? -13.491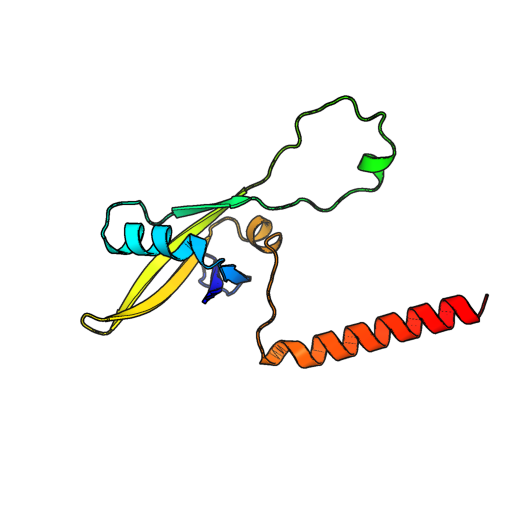 0.195 8.682 1.00 91.56 81 LEU A N 1
ATOM 650 C CA . LEU A 1 81 ? -14.080 0.177 7.345 1.00 91.56 81 LEU A CA 1
ATOM 651 C C . LEU A 1 81 ? -13.041 -0.256 6.308 1.00 91.56 81 LEU A C 1
ATOM 653 O O . LEU A 1 81 ? -13.286 -1.176 5.535 1.00 91.56 81 LEU A O 1
ATOM 657 N N . MET A 1 82 ? -11.886 0.412 6.298 1.00 91.62 82 MET A N 1
ATOM 658 C CA . MET A 1 82 ? -10.782 0.128 5.382 1.00 91.62 82 MET A CA 1
ATOM 659 C C . MET A 1 82 ? -9.471 0.738 5.883 1.00 91.62 82 MET A C 1
ATOM 661 O O . MET A 1 82 ? -9.463 1.551 6.805 1.00 91.62 82 MET A O 1
ATOM 665 N N . TRP A 1 83 ? -8.370 0.369 5.238 1.00 93.81 83 TRP A N 1
ATOM 666 C CA . TRP A 1 83 ? -7.073 1.016 5.406 1.00 93.81 83 TRP A CA 1
ATOM 667 C C . TRP A 1 83 ? -6.855 2.037 4.294 1.00 93.81 83 TRP A C 1
ATOM 669 O O . TRP A 1 83 ? -6.953 1.689 3.116 1.00 93.81 83 TRP A O 1
ATOM 679 N N . LEU A 1 84 ? -6.542 3.274 4.668 1.00 96.25 84 LEU A N 1
ATOM 680 C CA . LEU A 1 84 ? -5.977 4.263 3.762 1.00 96.25 84 LEU A CA 1
ATOM 681 C C . LEU A 1 84 ? -4.460 4.061 3.722 1.00 96.25 84 LEU A C 1
ATOM 683 O O . LEU A 1 84 ? -3.818 4.047 4.770 1.00 96.25 84 LEU A O 1
ATOM 687 N N . CYS A 1 85 ? -3.903 3.876 2.528 1.00 97.44 85 CYS A N 1
ATOM 688 C CA . CYS A 1 85 ? -2.475 3.668 2.328 1.00 97.44 85 CYS A CA 1
ATOM 689 C C . CYS A 1 85 ? -1.903 4.796 1.479 1.00 97.44 85 CYS A C 1
ATOM 691 O O . CYS A 1 85 ? -2.314 4.955 0.332 1.00 97.44 85 CYS A O 1
ATOM 693 N N . THR A 1 86 ? -0.949 5.545 2.025 1.00 98.06 86 THR A N 1
ATOM 694 C CA . THR A 1 86 ? -0.336 6.688 1.339 1.00 98.06 86 THR A CA 1
ATOM 695 C C . THR A 1 86 ? 1.183 6.599 1.313 1.00 98.06 86 THR A C 1
ATOM 697 O O . THR A 1 86 ? 1.801 5.893 2.117 1.00 98.06 86 THR A O 1
ATOM 700 N N . THR A 1 87 ? 1.803 7.313 0.379 1.00 97.56 87 THR A N 1
ATOM 701 C CA . THR A 1 87 ? 3.256 7.480 0.308 1.00 97.56 87 THR A CA 1
ATOM 702 C C . THR A 1 87 ? 3.616 8.849 -0.259 1.00 97.56 87 THR A C 1
ATOM 704 O O . THR A 1 87 ? 2.816 9.453 -0.959 1.00 97.56 87 THR A O 1
ATOM 707 N N . ARG A 1 88 ? 4.817 9.337 0.064 1.00 96.69 88 ARG A N 1
ATOM 708 C CA . ARG A 1 88 ? 5.417 10.538 -0.549 1.00 96.69 88 ARG A CA 1
ATOM 709 C C . ARG A 1 88 ? 6.436 10.194 -1.638 1.00 96.69 88 ARG A C 1
ATOM 711 O O . ARG A 1 88 ? 7.068 11.079 -2.193 1.00 96.69 88 ARG A O 1
ATOM 718 N N . ASP A 1 89 ? 6.660 8.903 -1.870 1.00 95.06 89 ASP A N 1
ATOM 719 C CA . ASP A 1 89 ? 7.623 8.391 -2.841 1.00 95.06 89 ASP A CA 1
ATOM 720 C C . ASP A 1 89 ? 6.874 7.542 -3.870 1.00 95.06 89 ASP A C 1
ATOM 722 O O . ASP A 1 89 ? 6.929 6.306 -3.875 1.00 95.06 89 ASP A O 1
ATOM 726 N N . GLY A 1 90 ? 6.074 8.230 -4.689 1.00 90.88 90 GLY A N 1
ATOM 727 C CA . GLY A 1 90 ? 5.209 7.583 -5.666 1.00 90.88 90 GLY A CA 1
ATOM 728 C C . GLY A 1 90 ? 5.985 6.828 -6.742 1.00 90.88 90 GLY A C 1
ATOM 729 O O . GLY A 1 90 ? 5.599 5.719 -7.113 1.00 90.88 90 GLY A O 1
ATOM 730 N N . GLU A 1 91 ? 7.130 7.365 -7.168 1.00 90.25 91 GLU A N 1
ATOM 731 C CA . GLU A 1 91 ? 8.014 6.712 -8.136 1.00 90.25 91 GLU A CA 1
ATOM 732 C C . GLU A 1 91 ? 8.497 5.349 -7.632 1.00 90.25 91 GLU A C 1
ATOM 734 O O . GLU A 1 91 ? 8.402 4.347 -8.344 1.00 90.25 91 GLU A O 1
ATOM 739 N N . THR A 1 92 ? 8.966 5.272 -6.384 1.00 90.62 92 THR A N 1
ATOM 740 C CA . THR A 1 92 ? 9.421 4.001 -5.812 1.00 90.62 92 THR A CA 1
ATOM 741 C C . THR A 1 92 ? 8.246 3.068 -5.523 1.00 90.62 92 THR A C 1
ATOM 743 O O . THR A 1 92 ? 8.373 1.852 -5.676 1.00 90.62 92 THR A O 1
ATOM 746 N N . ALA A 1 93 ? 7.071 3.598 -5.174 1.00 91.31 93 ALA A N 1
ATOM 747 C CA . ALA A 1 93 ? 5.867 2.788 -4.987 1.00 91.31 93 ALA A CA 1
ATOM 748 C C . ALA A 1 93 ? 5.434 2.051 -6.265 1.00 91.31 93 ALA A C 1
ATOM 750 O O . ALA A 1 93 ? 4.925 0.932 -6.173 1.00 91.31 93 ALA A O 1
ATOM 751 N N . LEU A 1 94 ? 5.691 2.615 -7.451 1.00 89.62 94 LEU A N 1
ATOM 752 C CA . LEU A 1 94 ? 5.436 1.949 -8.736 1.00 89.62 94 LEU A CA 1
ATOM 753 C C . LEU A 1 94 ? 6.321 0.714 -8.967 1.00 89.62 94 LEU A C 1
ATOM 755 O O . LEU A 1 94 ? 5.958 -0.153 -9.763 1.00 89.62 94 LEU A O 1
ATOM 759 N N . LEU A 1 95 ? 7.445 0.596 -8.253 1.00 87.75 95 LEU A N 1
ATOM 760 C CA . LEU A 1 95 ? 8.324 -0.578 -8.296 1.00 87.75 95 LEU A CA 1
ATOM 761 C C . LEU A 1 95 ? 7.820 -1.731 -7.415 1.00 87.75 95 LEU A C 1
ATOM 763 O O . LEU A 1 95 ? 8.362 -2.839 -7.46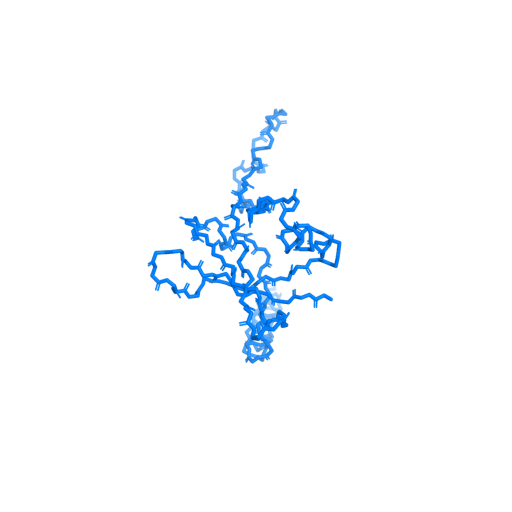9 1.00 87.75 95 LEU A O 1
ATOM 767 N N . LEU A 1 96 ? 6.784 -1.509 -6.597 1.00 86.69 96 LEU A N 1
ATOM 768 C CA . LEU A 1 96 ? 6.122 -2.599 -5.890 1.00 86.69 96 LEU A CA 1
ATOM 769 C C . LEU A 1 96 ? 5.427 -3.524 -6.885 1.00 86.69 96 LEU A C 1
ATOM 771 O O . LEU A 1 96 ? 4.897 -3.106 -7.914 1.00 86.69 96 LEU A O 1
ATOM 775 N N . LYS A 1 97 ? 5.363 -4.811 -6.535 1.00 78.31 97 LYS A N 1
ATOM 776 C CA . LYS A 1 97 ? 4.632 -5.798 -7.328 1.00 78.31 97 LYS A CA 1
ATOM 777 C C . LYS A 1 97 ? 3.142 -5.449 -7.352 1.00 78.31 97 LYS A C 1
ATOM 779 O O . LYS A 1 97 ? 2.404 -5.779 -6.418 1.00 78.31 97 LYS A O 1
ATOM 784 N N . SER A 1 98 ? 2.714 -4.807 -8.435 1.00 72.94 98 SER A N 1
ATOM 785 C CA . SER A 1 98 ? 1.329 -4.404 -8.627 1.00 72.94 98 SER A CA 1
ATOM 786 C C . SER A 1 98 ? 0.427 -5.618 -8.845 1.00 72.94 98 SER A C 1
ATOM 788 O O . SER A 1 98 ? 0.818 -6.652 -9.401 1.00 72.94 98 SER A O 1
ATOM 790 N N . VAL A 1 99 ? -0.809 -5.512 -8.366 1.00 70.75 99 VAL A N 1
ATOM 791 C CA . VAL A 1 99 ? -1.875 -6.462 -8.669 1.00 70.75 99 VAL A CA 1
ATOM 792 C C . VAL A 1 99 ? -3.010 -5.701 -9.310 1.00 70.75 99 VAL A C 1
ATOM 794 O O . VAL A 1 99 ? -3.612 -4.831 -8.693 1.00 70.75 99 VAL A O 1
ATOM 797 N N . PHE A 1 100 ? -3.337 -6.084 -10.535 1.00 60.75 100 PHE A N 1
ATOM 798 C CA . PHE A 1 100 ? -4.448 -5.497 -11.264 1.00 60.75 100 PHE A CA 1
ATOM 799 C C . PHE A 1 100 ? -5.778 -5.761 -10.561 1.00 60.75 100 PHE A C 1
ATOM 801 O O . PHE A 1 100 ? -6.017 -6.851 -10.019 1.00 60.75 100 PHE A O 1
ATOM 808 N N . LEU A 1 101 ? -6.644 -4.750 -10.563 1.00 58.94 101 LEU A N 1
ATOM 809 C CA . LEU A 1 101 ? -8.003 -4.892 -10.058 1.00 58.94 101 LEU A CA 1
ATOM 810 C C . LEU A 1 101 ? -8.802 -5.841 -10.971 1.00 58.94 101 LEU A C 1
ATOM 812 O O . LEU A 1 101 ? -8.507 -5.929 -12.163 1.00 58.94 101 LEU A O 1
ATOM 816 N N . PRO A 1 102 ? -9.847 -6.522 -10.459 1.00 52.09 102 PRO A N 1
ATOM 817 C CA . PRO A 1 102 ? -10.631 -7.479 -11.247 1.00 52.09 102 PRO A CA 1
ATOM 818 C C . PRO A 1 102 ? -11.174 -6.926 -12.579 1.00 52.09 102 PRO A C 1
ATOM 820 O O . PRO A 1 102 ? -11.287 -7.675 -13.543 1.00 52.09 102 PRO A O 1
ATOM 823 N N . GLY A 1 103 ? -11.460 -5.620 -12.663 1.00 56.62 103 GLY A N 1
ATOM 824 C CA . GLY A 1 103 ? -11.902 -4.959 -13.900 1.00 56.62 103 GLY A CA 1
ATOM 825 C C . GLY A 1 103 ? -10.796 -4.713 -14.937 1.00 56.62 103 GLY A C 1
ATOM 826 O O . GLY A 1 103 ? -11.091 -4.605 -16.119 1.00 56.62 103 GLY A O 1
ATOM 827 N N . GLN A 1 104 ? -9.527 -4.682 -14.520 1.00 59.16 104 GLN A N 1
ATOM 828 C CA . GLN A 1 104 ? -8.362 -4.453 -15.390 1.00 59.16 104 GLN A CA 1
ATOM 829 C C . GLN A 1 104 ? -7.777 -5.761 -15.949 1.00 59.16 104 GLN A C 1
ATOM 831 O O . GLN A 1 104 ? -6.937 -5.746 -16.843 1.00 59.16 104 GLN A O 1
ATOM 836 N N . GLN A 1 105 ? -8.221 -6.912 -15.434 1.00 58.72 105 GLN A N 1
ATOM 837 C CA . GLN A 1 105 ? -7.664 -8.224 -15.767 1.00 58.72 105 GLN A CA 1
ATOM 838 C C . GLN A 1 105 ? -7.932 -8.646 -17.223 1.00 58.72 105 GLN A C 1
ATOM 840 O O . GLN A 1 105 ? -7.102 -9.325 -17.820 1.00 58.72 105 GLN A O 1
ATOM 845 N N . ARG A 1 106 ? -9.084 -8.257 -17.792 1.00 60.94 106 ARG A N 1
ATOM 846 C CA . ARG A 1 106 ? -9.470 -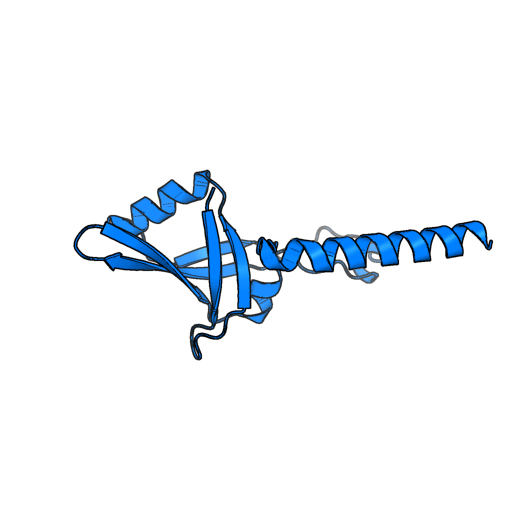8.626 -19.167 1.00 60.94 106 ARG A CA 1
ATOM 847 C C . ARG A 1 106 ? -8.566 -7.984 -20.212 1.00 60.94 106 ARG A C 1
ATOM 849 O O . ARG A 1 106 ? -8.049 -8.695 -21.062 1.00 60.94 106 ARG A O 1
ATOM 856 N N . GLU A 1 107 ? -8.349 -6.679 -20.097 1.00 65.44 107 GLU A N 1
ATOM 857 C CA . GLU A 1 107 ? -7.529 -5.909 -21.038 1.00 65.44 107 GLU A CA 1
ATOM 858 C C . GLU A 1 107 ? -6.088 -6.431 -21.081 1.00 65.44 107 GLU A C 1
ATOM 860 O O . GLU A 1 107 ? -5.493 -6.606 -22.138 1.00 65.44 107 GLU A O 1
ATOM 865 N N . LEU A 1 108 ? -5.544 -6.782 -19.916 1.00 60.34 108 LEU A N 1
ATOM 866 C CA . LEU A 1 108 ? -4.185 -7.308 -19.808 1.00 60.34 108 LEU A CA 1
ATOM 867 C C . LEU A 1 108 ? -4.034 -8.734 -20.316 1.00 60.34 108 LEU A C 1
ATOM 869 O O . LEU A 1 108 ? -2.970 -9.085 -20.822 1.00 60.34 108 LEU A O 1
ATOM 873 N N . ASN A 1 109 ? -5.064 -9.567 -20.168 1.00 69.88 109 ASN A N 1
ATOM 874 C CA . ASN A 1 109 ? -5.051 -10.893 -20.774 1.00 69.88 109 ASN A CA 1
ATOM 875 C C . ASN A 1 109 ? -5.060 -10.776 -22.300 1.00 69.88 109 ASN A C 1
ATOM 877 O O . ASN A 1 109 ? -4.262 -11.447 -22.943 1.00 69.88 109 ASN A O 1
ATOM 881 N N . HIS A 1 110 ? -5.857 -9.856 -22.849 1.00 71.06 110 HIS A N 1
ATOM 882 C CA . HIS A 1 110 ? -5.884 -9.589 -24.286 1.00 71.06 110 HIS A CA 1
ATOM 883 C C . HIS A 1 110 ? -4.518 -9.104 -24.794 1.00 71.06 110 HIS A C 1
ATOM 885 O O . HIS A 1 110 ? -3.938 -9.707 -25.689 1.00 71.06 110 HIS A O 1
ATOM 891 N N . GLN A 1 111 ? -3.917 -8.112 -24.127 1.00 72.94 111 GLN A N 1
ATOM 892 C CA . GLN A 1 111 ? -2.577 -7.619 -24.478 1.00 72.94 111 GLN A CA 1
ATOM 893 C C . GLN A 1 111 ? -1.487 -8.699 -24.370 1.00 72.94 111 GLN A C 1
ATOM 895 O O . GLN A 1 111 ? -0.535 -8.705 -25.151 1.00 72.94 111 GLN A O 1
ATOM 900 N N . ARG A 1 112 ? -1.602 -9.622 -23.406 1.00 72.06 112 ARG A N 1
ATOM 901 C CA . ARG A 1 112 ? -0.681 -10.761 -23.273 1.00 72.06 112 ARG A CA 1
ATOM 902 C C . ARG A 1 112 ? -0.838 -11.771 -24.401 1.00 72.06 112 ARG A C 1
ATOM 904 O O . ARG A 1 112 ? 0.174 -12.270 -24.885 1.00 72.06 112 ARG A O 1
ATOM 911 N N . GLU A 1 113 ? -2.070 -12.078 -24.790 1.00 74.38 113 GLU A N 1
ATOM 912 C CA . GLU A 1 113 ? -2.369 -12.965 -25.915 1.00 74.38 113 GLU A CA 1
ATOM 913 C C . GLU A 1 113 ? -1.855 -12.362 -27.227 1.00 74.38 113 GLU A C 1
ATOM 915 O O . GLU A 1 113 ? -1.138 -13.037 -27.967 1.00 74.38 113 GLU A O 1
ATOM 920 N N . ASP A 1 114 ? -2.091 -11.069 -27.451 1.00 79.50 114 ASP A N 1
ATOM 921 C CA . ASP A 1 114 ? -1.617 -10.343 -28.631 1.00 79.50 114 ASP A CA 1
ATOM 922 C C . ASP A 1 114 ? -0.079 -10.329 -28.713 1.00 79.50 114 ASP A C 1
ATOM 924 O O . ASP A 1 114 ? 0.505 -10.651 -29.753 1.00 79.50 114 ASP A O 1
ATOM 928 N N . ALA A 1 115 ? 0.605 -10.033 -27.600 1.00 76.12 115 ALA A N 1
ATOM 929 C CA . ALA A 1 115 ? 2.067 -10.041 -27.538 1.00 76.12 115 ALA A CA 1
ATOM 930 C C . ALA A 1 115 ? 2.661 -11.446 -27.740 1.00 76.12 115 ALA A C 1
ATOM 932 O O . ALA A 1 115 ? 3.690 -11.599 -28.404 1.00 76.12 115 ALA A O 1
ATOM 933 N N . PHE A 1 116 ? 2.015 -12.480 -27.192 1.00 79.94 116 PHE A N 1
ATOM 934 C CA . PHE A 1 116 ? 2.427 -13.868 -27.386 1.00 79.94 116 PHE A CA 1
ATOM 935 C C . PHE A 1 116 ? 2.299 -14.290 -28.853 1.00 79.94 116 PHE A C 1
ATOM 937 O O . PHE A 1 116 ? 3.251 -14.828 -29.419 1.00 79.94 116 PHE A O 1
ATOM 944 N N . MET A 1 117 ? 1.161 -14.000 -29.488 1.00 81.12 117 MET A N 1
ATOM 945 C CA . MET A 1 117 ? 0.929 -14.323 -30.896 1.00 81.12 117 MET A CA 1
ATOM 946 C C . MET A 1 117 ? 1.903 -13.582 -31.814 1.00 81.12 117 MET A C 1
ATOM 948 O O . MET A 1 117 ? 2.469 -14.192 -32.720 1.00 81.12 117 MET A O 1
ATOM 952 N N . ALA A 1 118 ? 2.168 -12.300 -31.549 1.00 81.38 118 ALA A N 1
ATOM 953 C CA . ALA A 1 118 ? 3.163 -11.529 -32.291 1.00 81.38 118 ALA A CA 1
ATOM 954 C C . ALA A 1 118 ? 4.569 -12.151 -32.190 1.00 81.38 118 ALA A C 1
ATOM 956 O O . ALA A 1 118 ? 5.255 -12.299 -33.203 1.00 81.38 118 ALA A O 1
ATOM 957 N N . GLY A 1 119 ? 4.981 -12.574 -30.990 1.00 74.44 119 GLY A N 1
ATOM 958 C CA . GLY A 1 119 ? 6.253 -13.272 -30.781 1.00 74.44 119 GLY A CA 1
ATOM 959 C C . GLY A 1 119 ? 6.315 -14.636 -31.476 1.00 74.44 119 GLY A C 1
ATOM 960 O O . GLY A 1 119 ? 7.335 -14.975 -32.076 1.00 74.44 119 GLY A O 1
ATOM 961 N N . LEU A 1 120 ? 5.217 -15.396 -31.448 1.00 82.81 120 LEU A N 1
ATOM 962 C CA . LEU A 1 120 ? 5.105 -16.695 -32.112 1.00 82.81 120 LEU A CA 1
ATOM 963 C C . LEU A 1 120 ? 5.230 -16.564 -33.636 1.00 82.81 120 LEU A C 1
ATOM 965 O O . LEU A 1 120 ? 6.012 -17.288 -34.249 1.00 82.81 120 LEU A O 1
ATOM 969 N N . PHE A 1 121 ? 4.513 -15.619 -34.249 1.00 86.00 121 PHE A N 1
ATOM 970 C CA . PHE A 1 121 ? 4.611 -15.374 -35.690 1.00 86.00 121 PHE A CA 1
ATOM 971 C C . PHE A 1 121 ? 6.004 -14.894 -36.101 1.00 86.00 121 PHE A C 1
ATOM 973 O O . PHE A 1 121 ? 6.529 -15.356 -37.111 1.00 86.00 121 PHE A O 1
ATOM 980 N N . ALA A 1 122 ? 6.639 -14.030 -35.305 1.00 83.31 122 ALA A N 1
ATOM 981 C CA . ALA A 1 122 ? 8.009 -13.591 -35.564 1.00 83.31 122 ALA A CA 1
ATOM 982 C C . ALA A 1 122 ? 9.029 -14.744 -35.489 1.00 83.31 122 ALA A C 1
ATOM 984 O O . ALA A 1 122 ? 10.008 -14.744 -36.234 1.00 83.31 122 ALA A O 1
ATOM 985 N N . ALA A 1 123 ? 8.805 -15.727 -34.613 1.00 73.62 123 ALA A N 1
ATOM 986 C CA . ALA A 1 123 ? 9.658 -16.907 -34.490 1.00 73.62 123 ALA A CA 1
ATOM 987 C C . ALA A 1 123 ? 9.439 -17.929 -35.618 1.00 73.62 123 ALA A C 1
ATOM 989 O O . ALA A 1 123 ? 10.396 -18.566 -36.039 1.00 73.62 123 ALA A O 1
ATOM 990 N N . LEU A 1 124 ? 8.203 -18.073 -36.109 1.00 80.38 124 LEU A N 1
ATOM 991 C CA . LEU A 1 124 ? 7.852 -18.975 -37.216 1.00 80.38 124 LEU A CA 1
ATOM 992 C C . LEU A 1 124 ? 8.212 -18.416 -38.602 1.00 80.38 124 LEU A C 1
ATOM 994 O O . LEU A 1 124 ? 8.317 -19.179 -39.556 1.00 80.38 124 LEU A O 1
ATOM 998 N N . ALA A 1 125 ? 8.367 -17.096 -38.727 1.00 74.69 125 ALA A N 1
ATOM 999 C CA . ALA A 1 125 ? 8.767 -16.425 -39.966 1.00 74.69 125 ALA A CA 1
ATOM 1000 C C . ALA A 1 125 ? 10.298 -16.347 -40.165 1.00 74.69 125 ALA A C 1
ATOM 1002 O O . ALA A 1 125 ? 10.761 -15.676 -41.090 1.00 74.69 125 ALA A O 1
ATOM 1003 N N . ARG A 1 126 ? 11.075 -16.999 -39.292 1.00 51.16 126 ARG A N 1
ATOM 1004 C CA . ARG A 1 126 ? 12.525 -17.207 -39.403 1.00 51.16 126 ARG A CA 1
ATOM 1005 C C . ARG A 1 126 ? 12.828 -18.650 -39.776 1.00 51.16 126 ARG A C 1
ATOM 1007 O O . ARG A 1 126 ? 13.871 -18.839 -40.436 1.00 51.16 126 ARG A O 1
#

Radius of gyration: 19.45 Å; chains: 1; bounding box: 51×34×60 Å

Organism: NCBI:txid270351

Foldseek 3Di:
DDKAFEAAPPPRHTQFIDDDDPVCVVVVVCCVVVVDAQKDKDWFDDDDDPVNVVDPPPPDPDPTDIFIKGWDFDDDVPDGPDTHIYGNCSVRVNRHDGDDDPVCVVVVVVVVVVVVVVVVVVVVVD

Secondary structure (DSSP, 8-state):
-EEEEEEETTT--EEEEEEEPGGGHHHHHHHHTTSS-SEEEEEE-PPPPGGGGTS---------EEEEEEEEEEEETTEEEEEEEEES-HHHHTTS-B---TTTHHHHHHHHHHHHHHHHHHHHT-

Sequence (126 aa):
MMRVVIYDAEDMEPITVIRLPDHMRGYLDEILDGRRGPEITFPVQDPLRARDFLADVSSAPVQLRVVRLKFEPIRKGRGLLMWLCTTRDGETALLLKSVFLPGQQRELNHQREDAFMAGLFAALAR

pLDDT: mean 82.95, std 13.73, range [51.16, 98.06]